Protein AF-X0ZPQ6-F1 (afdb_monomer_lite)

Foldseek 3Di:
DADCPCPPPADQEDEADEDDPDDCVPQVDPVSVLVNSVVVVVSNVVHPDPPGHHYYHFDPVYPSSD

Radius of gyration: 12.98 Å; chains: 1; bounding box: 32×26×29 Å

InterPro domains:
  IPR013221 Mur ligase, central [PF08245] (3-64)
  IPR036565 Mur-like, catalytic domain superfamily [G3DSA:3.40.1190.10] (1-66)
  IPR036565 Mur-like, catalytic domain superfamily [SSF53623] (2-65)

Organism: NCBI:txid412755

Sequence (66 aa):
MQLSRVEGCDFDVAIFTNISKEHFEIHKNFSNYLKAKKKLFLSLNKSKKKDYEKFAVINIDEEHSK

pLDDT: mean 89.28, std 7.93, range [51.81, 97.69]

Secondary structure (DSSP, 8-state):
----TTTT---SEEEE----S--HHHHSSHHHHHHHHHHHHHHHTT----SS--EEEE-TTSGGG-

Structure (mmCIF, N/CA/C/O backbone):
data_AF-X0ZPQ6-F1
#
_entry.id   AF-X0ZPQ6-F1
#
loop_
_atom_site.group_PDB
_atom_site.id
_atom_site.type_symbol
_atom_site.label_atom_id
_atom_site.label_alt_id
_atom_site.label_comp_id
_atom_site.label_asym_id
_atom_site.label_entity_id
_atom_site.label_seq_id
_atom_site.pdbx_PDB_ins_code
_atom_site.Cartn_x
_atom_site.Cartn_y
_atom_site.Cartn_z
_atom_site.occupancy
_atom_site.B_iso_or_equiv
_atom_site.auth_seq_id
_atom_site.auth_comp_id
_atom_site.auth_asym_id
_atom_site.auth_atom_id
_atom_site.pdbx_PDB_model_num
ATOM 1 N N . MET A 1 1 ? 13.082 12.485 -3.198 1.00 51.81 1 MET A N 1
ATOM 2 C CA . MET A 1 1 ? 12.328 13.078 -2.074 1.00 51.81 1 MET A CA 1
ATOM 3 C C . MET A 1 1 ? 10.941 12.463 -2.052 1.00 51.81 1 MET A C 1
ATOM 5 O O . MET A 1 1 ? 10.443 12.120 -3.111 1.00 51.81 1 MET A O 1
ATOM 9 N N . GLN A 1 2 ? 10.324 12.293 -0.886 1.00 66.88 2 GLN A N 1
ATOM 10 C CA . GLN A 1 2 ? 8.918 11.896 -0.791 1.00 66.88 2 GLN A CA 1
ATOM 11 C C . GLN A 1 2 ? 8.181 13.012 -0.056 1.00 66.88 2 GLN A C 1
ATOM 13 O O . GLN A 1 2 ? 8.660 13.461 0.981 1.00 66.88 2 GLN A O 1
ATOM 18 N N . LEU A 1 3 ? 7.068 13.487 -0.610 1.00 79.62 3 LEU A N 1
ATOM 19 C CA . LEU A 1 3 ? 6.276 14.551 0.002 1.00 79.62 3 LEU A CA 1
ATOM 20 C C . LEU A 1 3 ? 5.271 13.919 0.974 1.00 79.62 3 LEU A C 1
ATOM 22 O O . LEU A 1 3 ? 4.494 13.054 0.570 1.00 79.62 3 LEU A O 1
ATOM 26 N N . SER A 1 4 ? 5.266 14.350 2.235 1.00 86.25 4 SER A N 1
ATOM 27 C CA . SER A 1 4 ? 4.342 13.875 3.281 1.00 86.25 4 SER A CA 1
ATOM 28 C C . SER A 1 4 ? 2.936 14.484 3.156 1.00 86.25 4 SER A C 1
ATOM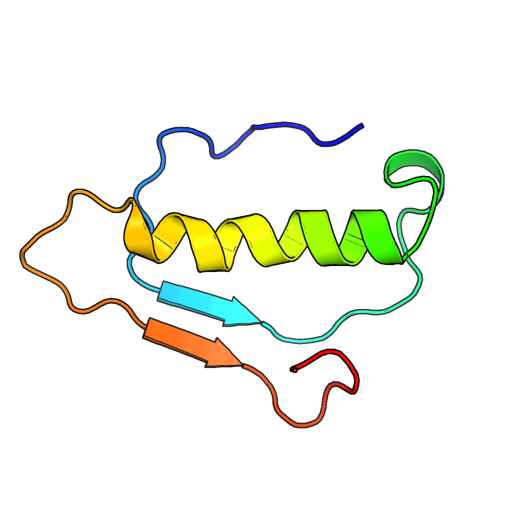 30 O O . SER A 1 4 ? 2.343 14.916 4.134 1.00 86.25 4 SER A O 1
ATOM 32 N N . ARG A 1 5 ? 2.385 14.559 1.938 1.00 92.44 5 ARG A N 1
ATOM 33 C CA . ARG A 1 5 ? 1.154 15.331 1.661 1.00 92.44 5 ARG A CA 1
ATOM 34 C C . ARG A 1 5 ? -0.092 14.827 2.391 1.00 92.44 5 ARG A C 1
ATOM 36 O O . ARG A 1 5 ? -1.012 15.599 2.599 1.00 92.44 5 ARG A O 1
ATOM 43 N N . VAL A 1 6 ? -0.123 13.541 2.725 1.00 91.56 6 VAL A N 1
ATOM 44 C CA . VAL A 1 6 ? -1.248 12.876 3.406 1.00 91.56 6 VAL A CA 1
ATOM 45 C C . VAL A 1 6 ? -0.928 12.560 4.868 1.00 91.56 6 VAL A C 1
ATOM 47 O O . VAL A 1 6 ? -1.568 11.716 5.490 1.00 91.56 6 VAL A O 1
ATOM 50 N N . GLU A 1 7 ? 0.113 13.182 5.418 1.00 90.62 7 GLU A N 1
ATOM 51 C CA . GLU A 1 7 ? 0.419 13.059 6.838 1.00 90.62 7 GLU A CA 1
ATOM 52 C C . GLU A 1 7 ? -0.719 13.657 7.675 1.00 90.62 7 GLU A C 1
ATOM 54 O O . GLU A 1 7 ? -1.219 14.739 7.383 1.00 90.62 7 GLU A O 1
ATOM 59 N N . GLY A 1 8 ? -1.164 12.913 8.690 1.00 89.75 8 GLY A N 1
ATOM 60 C CA . GLY A 1 8 ? -2.331 13.267 9.502 1.00 89.75 8 GLY A CA 1
ATOM 61 C C . GLY A 1 8 ? -3.677 12.787 8.946 1.00 89.75 8 GLY A C 1
ATOM 62 O O . GLY A 1 8 ? -4.675 12.888 9.654 1.00 89.75 8 GLY A O 1
ATOM 63 N N . CYS A 1 9 ? -3.729 12.228 7.731 1.00 92.44 9 CYS A N 1
ATOM 64 C CA . CYS A 1 9 ? -4.933 11.567 7.229 1.00 92.44 9 CYS A CA 1
ATOM 65 C C . CYS A 1 9 ? -5.091 10.168 7.846 1.00 92.44 9 CYS A C 1
ATOM 67 O O . CYS A 1 9 ? -4.181 9.342 7.768 1.00 92.44 9 CYS A O 1
ATOM 69 N N . ASP A 1 10 ? -6.275 9.888 8.396 1.00 93.50 10 ASP A N 1
ATOM 70 C CA . ASP A 1 10 ? -6.641 8.565 8.904 1.00 93.50 10 ASP A CA 1
ATOM 71 C C . ASP A 1 10 ? -7.270 7.715 7.791 1.00 93.50 10 ASP A C 1
ATOM 73 O O . ASP A 1 10 ? -8.402 7.965 7.354 1.00 93.50 10 ASP A O 1
ATOM 77 N N . PHE A 1 11 ? -6.541 6.684 7.361 1.00 94.00 11 PHE A N 1
ATOM 78 C CA . PHE A 1 11 ? -7.005 5.700 6.384 1.00 94.00 11 PHE A CA 1
ATOM 79 C C . PHE A 1 11 ? -7.548 4.450 7.079 1.00 94.00 11 PHE A C 1
ATOM 81 O O . PHE A 1 11 ? -6.930 3.920 8.000 1.00 94.00 11 PHE A O 1
ATOM 88 N N . ASP A 1 12 ? -8.691 3.964 6.604 1.00 93.75 12 ASP A N 1
ATOM 89 C CA . ASP A 1 12 ? -9.293 2.702 7.058 1.00 93.75 12 ASP A CA 1
ATOM 90 C C . ASP A 1 12 ? -9.037 1.568 6.063 1.00 93.75 12 ASP A C 1
ATOM 92 O O . ASP A 1 12 ? -8.948 0.404 6.440 1.00 93.75 12 ASP A O 1
ATOM 96 N N . VAL A 1 13 ? -8.847 1.918 4.789 1.00 95.06 13 VAL A N 1
ATOM 97 C CA . VAL A 1 13 ? -8.574 0.972 3.710 1.00 95.06 13 VAL A CA 1
ATOM 98 C C . VAL A 1 13 ? -7.391 1.465 2.887 1.00 95.06 13 VAL A C 1
ATOM 100 O O . VAL A 1 13 ? -7.336 2.636 2.506 1.00 95.06 13 VAL A O 1
ATOM 103 N N . ALA A 1 14 ? -6.452 0.566 2.594 1.00 96.75 14 ALA A N 1
ATOM 104 C CA . ALA A 1 14 ? -5.372 0.792 1.639 1.00 96.75 14 ALA A CA 1
ATOM 105 C C . ALA A 1 14 ? -5.449 -0.254 0.524 1.00 96.75 14 ALA A C 1
ATOM 107 O O . ALA A 1 14 ? -5.588 -1.446 0.796 1.00 96.75 14 ALA A O 1
ATOM 108 N N . ILE A 1 15 ? -5.345 0.190 -0.728 1.00 97.69 15 ILE A N 1
ATOM 109 C CA . ILE A 1 15 ? -5.472 -0.672 -1.906 1.00 97.69 15 ILE A CA 1
ATOM 110 C C . ILE A 1 15 ? -4.185 -0.584 -2.723 1.00 97.69 15 ILE A C 1
ATOM 112 O O . ILE A 1 15 ? -3.746 0.511 -3.083 1.00 97.69 15 ILE A O 1
ATOM 116 N N . PHE A 1 16 ? -3.569 -1.732 -2.999 1.00 97.44 16 PHE A N 1
ATOM 117 C CA . PHE A 1 16 ? -2.400 -1.859 -3.860 1.00 97.44 16 PHE A CA 1
ATOM 118 C C . PHE A 1 16 ? -2.795 -2.523 -5.174 1.00 97.44 16 PHE A C 1
ATOM 120 O O . PHE A 1 16 ? -3.244 -3.666 -5.180 1.00 97.44 16 PHE A O 1
ATOM 127 N N . THR A 1 17 ? -2.621 -1.800 -6.278 1.00 96.81 17 THR A N 1
ATOM 128 C CA . THR A 1 17 ? -3.018 -2.248 -7.617 1.00 96.81 17 THR A CA 1
ATOM 129 C C . THR A 1 17 ? -1.863 -2.897 -8.378 1.00 96.81 17 THR A C 1
ATOM 131 O O . THR A 1 17 ? -1.971 -4.045 -8.785 1.00 96.81 17 THR A O 1
ATOM 134 N N . ASN A 1 18 ? -0.775 -2.162 -8.598 1.00 95.25 18 ASN A N 1
ATOM 135 C CA . ASN A 1 18 ? 0.444 -2.603 -9.277 1.00 95.25 18 ASN A CA 1
ATOM 136 C C . ASN A 1 18 ? 1.591 -1.617 -8.993 1.00 95.25 18 ASN A C 1
ATOM 138 O O . ASN A 1 18 ? 1.383 -0.527 -8.433 1.00 95.25 18 ASN A O 1
ATOM 142 N N . ILE A 1 19 ? 2.816 -1.994 -9.359 1.00 93.31 19 ILE A N 1
ATOM 143 C CA . ILE A 1 19 ? 3.973 -1.102 -9.325 1.0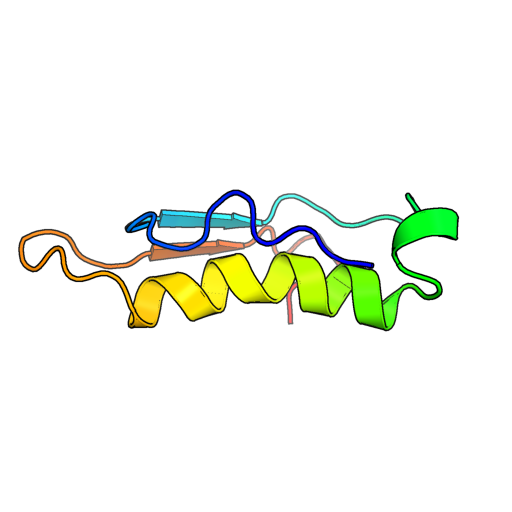0 93.31 19 ILE A CA 1
ATOM 144 C C . ILE A 1 19 ? 4.958 -1.405 -10.460 1.00 93.31 19 ILE A C 1
ATOM 146 O O . ILE A 1 19 ? 5.535 -2.478 -10.565 1.00 93.31 19 ILE A O 1
ATOM 150 N N . SER A 1 20 ? 5.218 -0.397 -11.286 1.00 90.38 20 SER A N 1
ATOM 151 C CA . SER A 1 20 ? 6.192 -0.441 -12.378 1.00 90.38 20 SER A CA 1
ATOM 152 C C . SER A 1 20 ? 7.343 0.541 -12.126 1.00 90.38 20 SER A C 1
ATOM 154 O O . SER A 1 20 ? 7.336 1.349 -11.190 1.00 90.38 20 SER A O 1
ATOM 156 N N . LYS A 1 21 ? 8.393 0.455 -12.946 1.00 86.81 21 LYS A N 1
ATOM 157 C CA . LYS A 1 21 ? 9.563 1.339 -12.883 1.00 86.81 21 LYS A CA 1
ATOM 158 C C . LYS A 1 21 ? 9.224 2.745 -13.397 1.00 86.81 21 LYS A C 1
ATOM 160 O O . LYS A 1 21 ? 9.522 3.087 -14.533 1.00 86.81 21 LYS A O 1
ATOM 165 N N . GLU A 1 22 ? 8.667 3.573 -12.522 1.00 80.94 22 GLU A N 1
ATOM 166 C CA . GLU A 1 22 ? 8.262 4.954 -12.810 1.00 80.94 22 GLU A CA 1
ATOM 167 C C . GLU A 1 22 ? 8.847 5.939 -11.780 1.00 80.94 22 GLU A C 1
ATOM 169 O O . GLU A 1 22 ? 9.324 5.546 -10.714 1.00 80.94 22 GLU A O 1
ATOM 174 N N . HIS A 1 23 ? 8.832 7.240 -12.092 1.00 79.88 23 HIS A N 1
ATOM 175 C CA . HIS A 1 23 ? 9.229 8.321 -11.171 1.00 79.88 23 HIS A CA 1
ATOM 176 C C . HIS A 1 23 ? 10.654 8.211 -10.572 1.00 79.88 23 HIS A C 1
ATOM 178 O O . HIS A 1 23 ? 10.894 8.591 -9.418 1.00 79.88 23 HIS A O 1
ATOM 184 N N . PHE A 1 24 ? 11.628 7.726 -11.354 1.00 76.81 24 PHE A N 1
ATOM 185 C CA . PHE A 1 24 ? 13.019 7.536 -10.909 1.00 76.81 24 PHE A CA 1
ATOM 186 C C . PHE A 1 24 ? 13.705 8.823 -10.446 1.00 76.81 24 PHE A C 1
ATOM 188 O O . PHE A 1 24 ? 14.465 8.788 -9.481 1.00 76.81 24 PHE A O 1
ATOM 195 N N . GLU A 1 25 ? 13.393 9.962 -11.059 1.00 75.25 25 GLU A N 1
ATOM 196 C CA . GLU A 1 25 ? 13.961 11.262 -1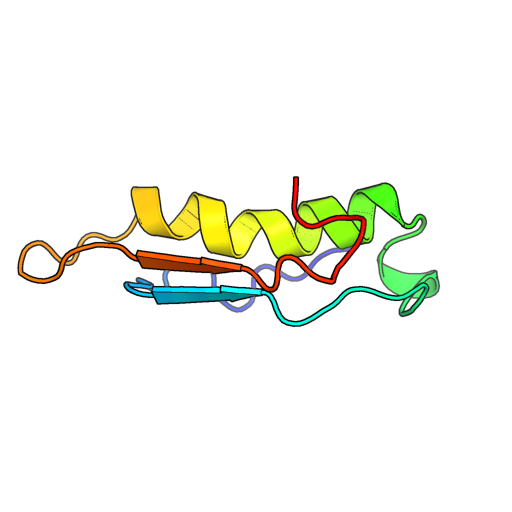0.676 1.00 75.25 25 GLU A CA 1
ATOM 197 C C . GLU A 1 25 ? 13.592 11.655 -9.237 1.00 75.25 25 GLU A C 1
ATOM 199 O O . GLU A 1 25 ? 14.384 12.241 -8.498 1.00 75.25 25 GLU A O 1
ATOM 204 N N . ILE A 1 26 ? 12.397 11.255 -8.794 1.00 79.12 26 ILE A N 1
ATOM 205 C CA . ILE A 1 26 ? 11.866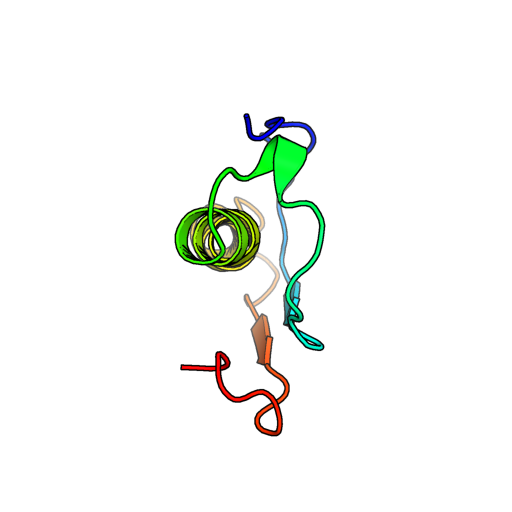 11.580 -7.470 1.00 79.12 26 ILE A CA 1
ATOM 206 C C . ILE A 1 26 ? 12.337 10.550 -6.442 1.00 79.12 26 ILE A C 1
ATOM 208 O O . ILE A 1 26 ? 12.792 10.909 -5.348 1.00 79.12 26 ILE A O 1
ATOM 212 N N . HIS A 1 27 ? 12.243 9.262 -6.774 1.00 82.81 27 HIS A N 1
ATOM 213 C CA . HIS A 1 27 ? 12.504 8.182 -5.824 1.00 82.81 27 HIS A CA 1
ATOM 214 C C . HIS A 1 27 ? 13.959 7.692 -5.820 1.00 82.81 27 HIS A C 1
ATOM 216 O O . HIS A 1 27 ? 14.356 7.004 -4.878 1.00 82.81 27 HIS A O 1
ATOM 222 N N . LYS A 1 28 ? 14.793 8.106 -6.782 1.00 85.69 28 LYS A N 1
ATOM 223 C CA . LYS A 1 28 ? 16.196 7.692 -7.007 1.00 85.69 28 LYS A CA 1
ATOM 224 C C . LYS A 1 28 ? 16.367 6.221 -7.391 1.00 85.69 28 LYS A C 1
ATOM 226 O O . LYS A 1 28 ? 17.177 5.898 -8.247 1.00 85.69 28 LYS A O 1
ATOM 231 N N . ASN A 1 29 ? 15.633 5.322 -6.743 1.00 87.44 29 ASN A N 1
ATOM 232 C CA . ASN A 1 29 ? 15.622 3.899 -7.039 1.00 87.44 29 ASN A CA 1
ATOM 233 C C . ASN A 1 29 ? 14.245 3.285 -6.750 1.00 87.44 29 ASN A C 1
ATOM 235 O O . ASN A 1 29 ? 13.422 3.842 -6.018 1.00 87.44 29 ASN A O 1
ATOM 239 N N . PHE A 1 30 ? 14.021 2.102 -7.314 1.00 89.81 30 PHE A N 1
ATOM 240 C CA . PHE A 1 30 ? 12.759 1.379 -7.198 1.00 89.81 30 PHE A CA 1
ATOM 241 C C . PHE A 1 30 ? 12.436 0.961 -5.752 1.00 89.81 30 PHE A C 1
ATOM 243 O O . PHE A 1 30 ? 11.288 1.044 -5.327 1.00 89.81 30 PHE A O 1
ATOM 250 N N . SER A 1 31 ? 13.448 0.612 -4.947 1.00 89.94 31 SER A N 1
ATOM 251 C CA . SER A 1 31 ? 13.256 0.270 -3.527 1.00 89.94 31 SER A CA 1
ATOM 252 C C . SER A 1 31 ? 12.644 1.431 -2.736 1.00 89.94 31 SER A C 1
ATOM 254 O O . SER A 1 31 ? 11.733 1.235 -1.934 1.00 89.94 31 SER A O 1
ATOM 256 N N . ASN A 1 32 ? 13.087 2.661 -2.992 1.00 90.44 32 ASN A N 1
ATOM 257 C CA . ASN A 1 32 ? 12.531 3.861 -2.375 1.00 90.44 32 ASN A CA 1
ATOM 258 C C . ASN A 1 32 ? 11.109 4.159 -2.859 1.00 90.44 32 ASN A C 1
ATOM 260 O O 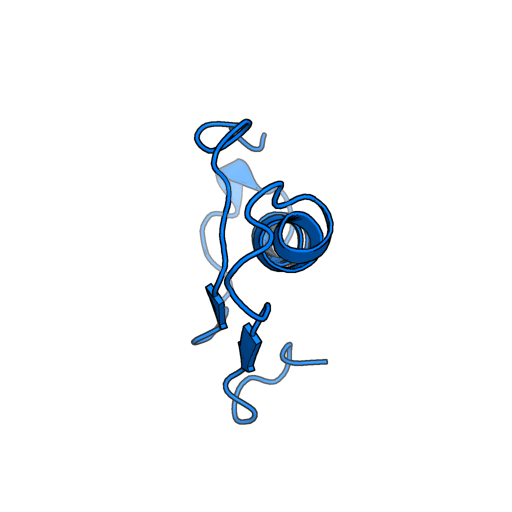. ASN A 1 32 ? 10.303 4.654 -2.072 1.00 90.44 32 ASN A O 1
ATOM 264 N N . TYR A 1 33 ? 10.792 3.870 -4.123 1.00 91.50 33 TYR A N 1
ATOM 265 C CA . TYR A 1 33 ? 9.432 3.999 -4.653 1.00 91.50 33 TYR A CA 1
ATOM 266 C C . TYR A 1 33 ? 8.481 2.995 -3.990 1.00 91.50 33 TYR A C 1
ATOM 268 O O . TYR A 1 33 ? 7.417 3.370 -3.493 1.00 91.50 33 TYR A O 1
ATOM 276 N N . LEU A 1 34 ? 8.916 1.742 -3.855 1.00 91.56 34 LEU A N 1
ATOM 277 C CA . LEU A 1 34 ? 8.166 0.708 -3.151 1.00 91.56 34 LEU A CA 1
ATOM 278 C C . LEU A 1 34 ? 7.974 1.064 -1.669 1.00 91.56 34 LEU A C 1
ATOM 280 O O . LEU A 1 34 ? 6.851 1.053 -1.167 1.00 91.56 34 LEU A O 1
ATOM 284 N N . LYS A 1 35 ? 9.045 1.470 -0.969 1.00 91.19 35 LYS A N 1
ATOM 285 C CA . LYS A 1 35 ? 8.975 1.945 0.427 1.00 91.19 35 LYS A CA 1
ATOM 286 C C . LYS A 1 35 ? 8.023 3.128 0.577 1.00 91.19 35 LYS A C 1
ATOM 288 O O . LYS A 1 35 ? 7.299 3.206 1.567 1.00 91.19 35 LYS A O 1
ATOM 293 N N . ALA A 1 36 ? 8.009 4.035 -0.398 1.00 92.06 36 ALA A N 1
ATOM 294 C CA . ALA A 1 36 ? 7.117 5.180 -0.403 1.00 92.06 36 ALA A CA 1
ATOM 295 C C . ALA A 1 36 ? 5.641 4.759 -0.418 1.00 92.06 36 ALA A C 1
ATOM 297 O O . ALA A 1 36 ? 4.876 5.287 0.391 1.00 92.06 36 ALA A O 1
ATOM 298 N N . LYS A 1 37 ? 5.262 3.789 -1.262 1.00 93.12 37 LYS A N 1
ATOM 299 C CA . LYS A 1 37 ? 3.896 3.238 -1.302 1.00 93.12 37 LYS A CA 1
ATOM 300 C C . LYS A 1 37 ? 3.559 2.403 -0.061 1.00 93.12 37 LYS A C 1
ATOM 302 O O . LYS A 1 37 ? 2.464 2.551 0.477 1.00 93.12 37 LYS A O 1
ATOM 307 N N . LYS A 1 38 ? 4.510 1.614 0.469 1.00 93.25 38 LYS A N 1
ATOM 308 C CA . LYS A 1 38 ? 4.328 0.818 1.706 1.00 93.25 38 LYS A CA 1
ATOM 309 C C . LYS A 1 38 ? 3.912 1.675 2.915 1.00 93.25 38 LYS A C 1
ATOM 311 O O . LYS A 1 38 ? 3.203 1.184 3.789 1.00 93.25 38 LYS A O 1
ATOM 316 N N . LYS A 1 39 ? 4.270 2.967 2.955 1.00 93.56 39 LYS A N 1
ATOM 317 C CA . LYS A 1 39 ? 3.846 3.886 4.032 1.00 93.56 39 LYS A CA 1
ATOM 318 C C . LYS A 1 39 ? 2.328 4.020 4.172 1.00 93.56 39 LYS A C 1
ATOM 320 O O . LYS A 1 39 ? 1.872 4.183 5.298 1.00 93.56 39 LYS A O 1
ATOM 325 N N . LEU A 1 40 ? 1.563 3.930 3.080 1.00 95.00 40 LEU A N 1
ATOM 326 C CA . LEU A 1 40 ? 0.099 3.969 3.149 1.00 95.00 40 LEU A CA 1
ATOM 327 C C . LEU A 1 40 ? -0.437 2.779 3.957 1.00 95.00 40 LEU A C 1
ATOM 329 O O . LEU A 1 40 ? -1.212 2.964 4.886 1.00 95.00 40 LEU A O 1
ATOM 333 N N . PHE A 1 41 ? 0.062 1.574 3.688 1.00 95.06 41 PHE A N 1
ATOM 334 C CA . PHE A 1 41 ? -0.333 0.357 4.405 1.00 95.06 41 PHE A CA 1
ATOM 335 C C . PHE A 1 41 ? 0.060 0.419 5.881 1.00 95.06 41 PHE A C 1
ATOM 337 O O . PHE A 1 41 ? -0.745 0.116 6.754 1.00 95.06 41 PHE A O 1
ATOM 344 N N . LEU A 1 42 ? 1.264 0.916 6.179 1.00 92.56 42 LEU A N 1
ATOM 345 C CA . LEU A 1 42 ? 1.702 1.132 7.561 1.00 92.56 42 LEU A CA 1
ATOM 346 C C . LEU A 1 42 ? 0.877 2.205 8.290 1.00 92.56 42 LEU A C 1
ATOM 348 O O . LEU A 1 42 ? 0.809 2.184 9.519 1.00 92.56 42 LEU A O 1
ATOM 352 N N . SER A 1 43 ? 0.264 3.149 7.566 1.00 93.25 43 SER A N 1
ATOM 353 C CA . SER A 1 43 ? -0.594 4.174 8.172 1.00 93.25 43 SER A CA 1
ATOM 354 C C . SER A 1 43 ? -1.942 3.635 8.652 1.00 93.25 43 SER A C 1
ATOM 356 O O . SER A 1 43 ? -2.514 4.234 9.558 1.00 93.25 43 SER A O 1
ATOM 358 N N . LEU A 1 44 ? -2.398 2.474 8.160 1.00 93.56 44 LEU A N 1
ATOM 359 C CA . LEU A 1 44 ? -3.611 1.819 8.668 1.00 93.56 44 LEU A CA 1
ATOM 360 C C . LEU A 1 44 ? -3.514 1.543 10.176 1.00 93.56 44 LEU A C 1
ATOM 362 O O . LEU A 1 44 ? -4.455 1.812 10.918 1.00 93.56 44 LEU A O 1
ATOM 366 N N . ASN A 1 45 ? -2.333 1.127 10.647 1.00 89.25 45 ASN A N 1
ATOM 367 C CA . ASN A 1 45 ? -2.056 0.880 12.068 1.00 89.25 45 ASN A CA 1
ATOM 368 C C . ASN A 1 45 ? -2.049 2.157 12.924 1.00 89.25 45 ASN A C 1
ATOM 370 O O . ASN A 1 45 ? -2.017 2.078 14.150 1.00 89.25 45 ASN A O 1
ATOM 374 N N . LYS A 1 46 ? -2.008 3.333 12.292 1.00 86.81 46 LYS A N 1
ATOM 375 C CA . LYS A 1 46 ? -1.973 4.637 12.966 1.00 86.81 46 LYS A CA 1
ATOM 376 C C . LYS A 1 46 ? -3.326 5.344 12.959 1.00 86.81 46 LYS A C 1
ATOM 378 O O . LYS A 1 46 ? -3.442 6.385 13.603 1.00 86.81 46 LYS A O 1
ATOM 383 N N . SER A 1 47 ? -4.311 4.804 12.242 1.00 86.69 47 SER A N 1
ATOM 384 C CA . SER A 1 47 ? -5.636 5.406 12.136 1.00 86.69 47 SER A CA 1
ATOM 385 C C . SER A 1 47 ? -6.316 5.456 13.501 1.00 86.69 47 SER A C 1
ATOM 387 O O . SER A 1 47 ? -6.415 4.447 14.202 1.00 86.69 47 SER A O 1
ATOM 389 N N . LYS A 1 48 ? -6.790 6.643 13.889 1.00 86.94 48 LYS A N 1
ATOM 390 C CA . LYS A 1 48 ? -7.463 6.865 15.183 1.00 86.94 48 LYS A CA 1
ATOM 391 C C . LYS A 1 48 ? -8.946 6.487 15.168 1.00 86.94 48 LYS A C 1
ATOM 393 O O . LYS A 1 48 ? -9.584 6.494 16.221 1.00 86.94 48 LYS A O 1
ATOM 398 N N . LYS A 1 49 ? -9.502 6.170 13.996 1.00 86.56 49 LYS A N 1
ATOM 399 C CA . LYS A 1 49 ? -10.907 5.785 13.821 1.00 86.56 49 LYS A CA 1
ATOM 400 C C . LYS A 1 49 ? -11.142 4.402 14.426 1.00 86.56 49 LYS A C 1
ATOM 402 O O . LYS A 1 49 ? -10.610 3.418 13.915 1.00 86.56 49 LYS A O 1
ATOM 407 N N . LYS A 1 50 ? -11.922 4.328 15.505 1.00 81.69 50 LYS A N 1
ATOM 408 C CA . LYS A 1 50 ? -12.152 3.085 16.265 1.00 81.69 50 LYS A CA 1
ATOM 409 C C . LYS A 1 50 ? -13.305 2.236 15.731 1.00 81.69 50 LYS A C 1
ATOM 411 O O . LYS A 1 50 ? -13.296 1.032 15.939 1.00 81.69 50 LYS A O 1
ATOM 416 N N . ASP A 1 51 ? -14.241 2.851 15.013 1.00 88.19 51 ASP A N 1
ATOM 417 C CA . ASP A 1 51 ? -15.498 2.202 14.608 1.00 88.19 51 ASP A CA 1
ATOM 418 C C . ASP A 1 51 ? -15.389 1.403 13.300 1.00 88.19 51 ASP A C 1
ATOM 420 O O . ASP A 1 51 ? -16.362 0.806 12.852 1.00 88.19 51 ASP A O 1
ATOM 424 N N . TYR A 1 52 ? -14.208 1.397 12.676 1.00 86.50 52 TYR A N 1
ATOM 425 C CA . TYR A 1 52 ? -13.974 0.758 11.384 1.00 86.50 52 TYR A CA 1
ATOM 426 C C . TYR A 1 52 ? -12.763 -0.162 11.452 1.00 86.50 52 TYR A C 1
ATOM 428 O O . TYR A 1 52 ? -11.662 0.276 11.812 1.00 86.50 52 TYR A O 1
ATOM 436 N N . GLU A 1 53 ? -12.958 -1.415 11.044 1.00 91.44 53 GLU A N 1
ATOM 437 C CA . GLU A 1 53 ? -11.866 -2.354 10.802 1.00 91.44 53 GLU A CA 1
ATOM 438 C C . GLU A 1 53 ? -10.914 -1.825 9.723 1.00 91.44 53 GLU A C 1
ATOM 440 O O . GLU A 1 53 ? -11.301 -1.058 8.836 1.00 91.44 53 GLU A O 1
ATOM 445 N N . LYS A 1 54 ? -9.638 -2.209 9.828 1.00 93.94 54 LYS A N 1
ATOM 446 C CA . LYS A 1 54 ? -8.593 -1.779 8.897 1.00 93.94 54 LYS A CA 1
ATOM 447 C C . LYS A 1 54 ? -8.335 -2.867 7.874 1.00 93.94 54 LYS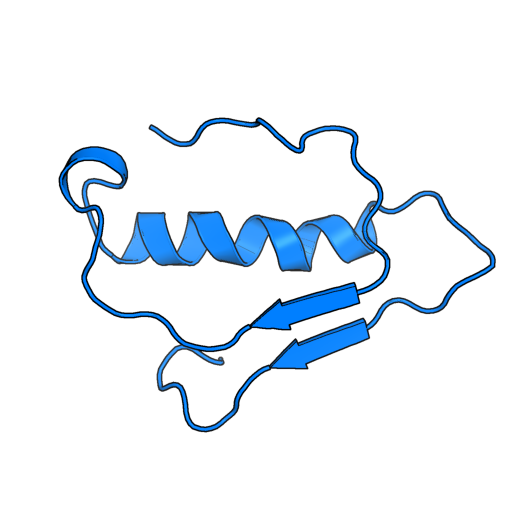 A C 1
ATOM 449 O O . LYS A 1 54 ? -7.970 -3.979 8.245 1.00 93.94 54 LYS A O 1
ATOM 454 N N . PHE A 1 55 ? -8.459 -2.527 6.596 1.00 95.38 55 PHE A N 1
ATOM 455 C CA . PHE A 1 55 ? -8.279 -3.485 5.509 1.00 95.38 55 PHE A CA 1
ATOM 456 C C . PHE A 1 55 ? -7.142 -3.084 4.575 1.00 95.38 55 PHE A C 1
ATOM 458 O O . PHE A 1 55 ? -7.015 -1.932 4.158 1.00 95.38 55 PHE A O 1
ATOM 465 N N . ALA A 1 56 ? -6.343 -4.076 4.195 1.00 96.50 56 ALA A N 1
ATOM 466 C CA . ALA A 1 56 ? -5.399 -3.974 3.097 1.00 96.50 56 ALA A CA 1
ATOM 467 C C . ALA A 1 56 ? -5.881 -4.874 1.957 1.00 96.50 56 ALA A C 1
ATOM 469 O O . ALA A 1 56 ? -6.019 -6.083 2.134 1.00 96.50 56 ALA A O 1
ATOM 470 N N . VAL A 1 57 ? -6.125 -4.283 0.792 1.00 97.31 57 VAL A N 1
ATOM 471 C CA . VAL A 1 57 ? -6.449 -5.016 -0.435 1.00 97.31 57 VAL A CA 1
ATOM 472 C C . VAL A 1 57 ? -5.213 -4.992 -1.318 1.00 97.31 57 VAL A C 1
ATOM 474 O O . VAL A 1 57 ? -4.701 -3.922 -1.642 1.00 97.31 57 VAL A O 1
ATOM 477 N N . ILE A 1 58 ? -4.710 -6.166 -1.680 1.00 96.75 58 ILE A N 1
ATOM 478 C CA . ILE A 1 58 ? -3.456 -6.314 -2.417 1.00 96.75 58 ILE A CA 1
ATOM 479 C C . ILE A 1 58 ? -3.738 -7.145 -3.659 1.00 96.75 58 ILE A C 1
ATOM 481 O O . ILE A 1 58 ? -4.222 -8.270 -3.553 1.00 96.75 58 ILE A O 1
ATOM 485 N N . ASN A 1 59 ? -3.427 -6.592 -4.830 1.00 97.06 59 ASN A N 1
ATOM 486 C CA . ASN A 1 59 ? -3.403 -7.372 -6.055 1.00 97.06 59 ASN A CA 1
ATOM 487 C C . ASN A 1 59 ? -2.260 -8.396 -5.991 1.00 97.06 59 ASN A C 1
ATOM 489 O O . ASN A 1 59 ? -1.088 -8.018 -5.969 1.00 97.06 59 ASN A O 1
ATOM 493 N N . ILE A 1 60 ? -2.604 -9.682 -5.956 1.00 96.44 60 ILE A N 1
ATOM 494 C CA . ILE A 1 60 ? -1.638 -10.784 -5.860 1.00 96.44 60 ILE A CA 1
ATOM 495 C C . ILE A 1 60 ? -0.916 -11.071 -7.180 1.00 96.44 60 ILE A C 1
ATOM 497 O O . ILE A 1 60 ? 0.117 -11.736 -7.160 1.00 96.44 60 ILE A O 1
ATOM 501 N N . ASP A 1 61 ? -1.421 -10.543 -8.298 1.00 95.88 61 ASP A N 1
ATOM 502 C CA . ASP A 1 61 ? -0.777 -10.669 -9.609 1.00 95.88 61 ASP A CA 1
ATOM 503 C C . ASP A 1 61 ? 0.462 -9.763 -9.729 1.00 95.88 61 ASP A C 1
ATOM 505 O O . ASP A 1 61 ? 1.268 -9.910 -10.644 1.00 95.88 61 ASP A O 1
ATOM 509 N N . GLU A 1 62 ? 0.634 -8.818 -8.800 1.00 95.06 62 GLU A N 1
ATOM 510 C CA . GLU A 1 62 ? 1.816 -7.967 -8.728 1.00 95.06 62 GLU A CA 1
ATOM 511 C C . GLU A 1 62 ? 2.975 -8.700 -8.035 1.00 95.06 62 GLU A C 1
ATOM 513 O O . GLU A 1 62 ? 2.855 -9.148 -6.893 1.00 95.06 62 GLU A O 1
ATOM 518 N N . GLU A 1 63 ? 4.137 -8.763 -8.689 1.00 92.56 63 GLU A N 1
ATOM 519 C CA . GLU A 1 63 ? 5.346 -9.431 -8.178 1.00 92.56 63 GLU A CA 1
ATOM 520 C C . GLU A 1 63 ? 5.788 -8.866 -6.817 1.00 92.56 63 GLU A C 1
ATOM 522 O O . GLU A 1 63 ? 6.224 -9.598 -5.926 1.00 92.56 63 GLU A O 1
ATOM 527 N N . HIS A 1 64 ? 5.609 -7.559 -6.623 1.00 88.25 64 HIS A N 1
ATOM 528 C CA . HIS A 1 64 ? 5.993 -6.843 -5.405 1.00 88.25 64 HIS A CA 1
ATOM 529 C C . HIS A 1 64 ? 4.896 -6.811 -4.327 1.00 88.25 64 HIS A C 1
ATOM 531 O O . HIS A 1 64 ? 4.965 -5.989 -3.408 1.00 88.25 64 HIS A O 1
ATOM 537 N N . SER A 1 65 ? 3.883 -7.676 -4.431 1.00 85.44 65 SER A N 1
ATOM 538 C CA . SER A 1 65 ? 2.769 -7.786 -3.475 1.00 85.44 65 SER A CA 1
ATOM 539 C C . SER A 1 65 ? 3.160 -8.324 -2.089 1.00 85.44 65 SER A C 1
ATOM 541 O O . SER A 1 65 ? 2.356 -8.226 -1.161 1.00 85.44 65 SER A O 1
ATOM 543 N N . LYS A 1 66 ? 4.381 -8.858 -1.929 1.00 71.69 66 LYS A N 1
ATOM 544 C CA . LYS A 1 66 ? 4.890 -9.491 -0.698 1.00 71.69 66 LYS A CA 1
ATOM 545 C C . LYS A 1 66 ? 5.829 -8.597 0.139 1.00 71.69 66 LYS A C 1
ATOM 547 O O . LYS A 1 66 ? 6.512 -7.671 -0.377 1.00 71.69 66 LYS A O 1
#